Protein AF-A0A8E1W7C4-F1 (afdb_monomer)

Nearest PDB structures (foldseek):
  3hvq-assembly3_D  TM=4.058E-01  e=8.870E+00  Rattus norvegicus
  8el6-assembly1_C  TM=2.008E-01  e=8.870E+00  Hemiselmis andersenii

Sequence (54 aa):
PAKLAAHFRSARVVGEVDNRLGVPNASQHMPIWLLDGRIGSWAEIWPQLKDLKA

Radius of gyration: 13.34 Å; Cα contacts (8 Å, |Δi|>4): 57; chains: 1; bounding box: 24×20×35 Å

Foldseek 3Di:
DVLLVVFAVDKDFPFADDPVPPDDDPRGRPTDIDGHHGDDDCVVNVVSPVPDDD

pLDDT: mean 88.9, std 7.62, range [59.41, 96.19]

Mean predicted aligned error: 4.35 Å

Secondary structure (DSSP, 8-state):
-HHHHTTEEEEEEEEE---SS-S--TTTTPEEEEEEEE-S-HHHHHHHHTT---

Solvent-accessible surface area (backbone atoms only — not comparable to full-atom values): 3624 Å² total; per-residue (Å²): 112,76,75,57,60,76,40,22,76,39,77,45,75,78,49,54,42,73,89,85,72,91,63,97,52,99,59,56,68,39,73,37,71,50,73,41,63,67,65,72,55,66,84,73,50,46,83,77,48,77,81,66,78,131

Organism: NCBI:txid2576905

Structure (mmCIF, N/CA/C/O backbone):
data_AF-A0A8E1W7C4-F1
#
_entry.id   AF-A0A8E1W7C4-F1
#
loop_
_atom_site.group_PDB
_atom_site.id
_atom_site.type_symbol
_atom_site.label_at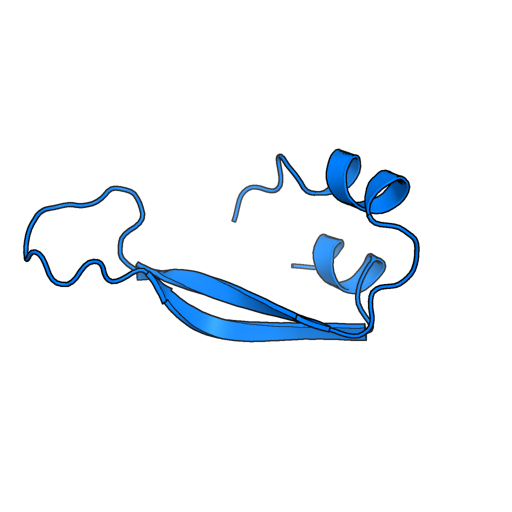om_id
_atom_site.label_alt_id
_atom_site.label_comp_id
_atom_site.label_asym_id
_atom_site.label_entity_id
_atom_site.label_seq_id
_atom_site.pdbx_PDB_ins_code
_atom_site.Cartn_x
_atom_site.Cartn_y
_atom_site.Cartn_z
_atom_site.occupancy
_atom_site.B_iso_or_equiv
_atom_site.auth_seq_id
_atom_site.auth_comp_id
_atom_site.auth_asym_id
_atom_site.auth_atom_id
_atom_site.pdbx_PDB_model_num
ATOM 1 N N . PRO A 1 1 ? -7.493 3.244 -6.142 1.00 63.69 1 PRO A N 1
ATOM 2 C CA . PRO A 1 1 ? -6.482 4.328 -6.170 1.00 63.69 1 PRO A CA 1
ATOM 3 C C . PRO A 1 1 ? -5.622 4.282 -7.450 1.00 63.69 1 PRO A C 1
ATOM 5 O O . PRO A 1 1 ? -4.589 3.619 -7.483 1.00 63.69 1 PRO A O 1
ATOM 8 N N . ALA A 1 2 ? -6.051 4.977 -8.510 1.00 70.06 2 ALA A N 1
ATOM 9 C CA . ALA A 1 2 ? -5.373 4.974 -9.815 1.00 70.06 2 ALA A CA 1
ATOM 10 C C . ALA A 1 2 ? -3.877 5.347 -9.738 1.00 70.06 2 ALA A C 1
ATOM 12 O O . ALA A 1 2 ? -3.066 4.783 -10.463 1.00 70.06 2 ALA A O 1
ATOM 13 N N . LYS A 1 3 ? -3.496 6.221 -8.793 1.00 79.12 3 LYS A N 1
ATOM 14 C CA . LYS A 1 3 ? -2.092 6.596 -8.557 1.00 79.12 3 LYS A CA 1
ATOM 15 C C . LYS A 1 3 ? -1.212 5.430 -8.093 1.00 79.12 3 LYS A C 1
ATOM 17 O O . LYS A 1 3 ? -0.072 5.341 -8.517 1.00 79.12 3 LYS A O 1
ATOM 22 N N . LEU A 1 4 ? -1.726 4.512 -7.271 1.00 84.69 4 LEU A N 1
ATOM 23 C CA . LEU A 1 4 ? -0.952 3.339 -6.839 1.00 84.69 4 LEU A CA 1
ATOM 24 C C . LEU A 1 4 ? -0.767 2.339 -7.991 1.00 84.69 4 LEU A C 1
ATOM 26 O O . LEU A 1 4 ? 0.310 1.773 -8.142 1.00 84.69 4 LEU A O 1
ATOM 30 N N . ALA A 1 5 ? -1.772 2.181 -8.857 1.00 82.31 5 ALA 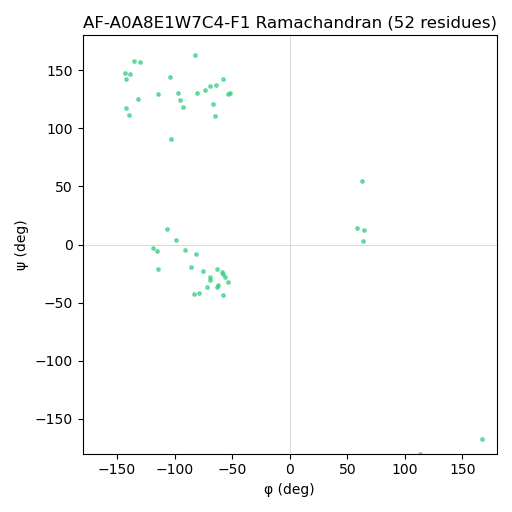A N 1
ATOM 31 C CA . ALA A 1 5 ? -1.698 1.267 -9.999 1.00 82.31 5 ALA A CA 1
A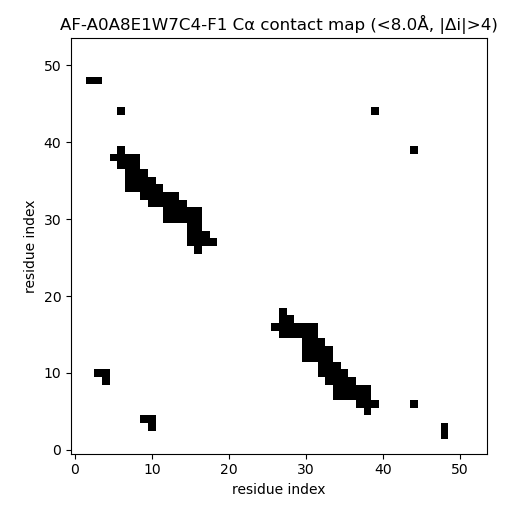TOM 32 C C . ALA A 1 5 ? -0.611 1.646 -11.028 1.00 82.31 5 ALA A C 1
ATOM 34 O O . ALA A 1 5 ? -0.162 0.789 -11.781 1.00 82.31 5 ALA A O 1
ATOM 35 N N . ALA A 1 6 ? -0.157 2.905 -11.048 1.00 88.12 6 ALA A N 1
ATOM 36 C CA . ALA A 1 6 ? 0.909 3.357 -11.943 1.00 88.12 6 ALA A CA 1
ATOM 37 C C . ALA A 1 6 ? 2.317 2.907 -11.506 1.00 88.12 6 ALA A C 1
ATOM 39 O O . ALA A 1 6 ? 3.225 2.843 -12.330 1.00 88.12 6 ALA A O 1
ATOM 40 N N . HIS A 1 7 ? 2.509 2.598 -10.220 1.00 92.44 7 HIS A N 1
ATOM 41 C CA . HIS A 1 7 ? 3.832 2.320 -9.643 1.00 92.44 7 HIS A CA 1
ATOM 42 C C . HIS A 1 7 ? 3.996 0.878 -9.149 1.00 92.44 7 HIS A C 1
ATOM 44 O O . HIS A 1 7 ? 5.090 0.490 -8.736 1.00 92.44 7 HIS A O 1
ATOM 50 N N . PHE A 1 8 ? 2.928 0.077 -9.184 1.00 94.12 8 PHE A N 1
ATOM 51 C CA . PHE A 1 8 ? 2.907 -1.288 -8.664 1.00 94.12 8 PHE A CA 1
ATOM 52 C C . PHE A 1 8 ? 2.072 -2.196 -9.560 1.00 94.12 8 PHE A C 1
ATOM 54 O O . PHE A 1 8 ? 1.019 -1.799 -10.055 1.00 94.12 8 PHE A O 1
ATOM 61 N N . ARG A 1 9 ? 2.515 -3.445 -9.725 1.00 94.44 9 ARG A N 1
ATOM 62 C CA . ARG A 1 9 ? 1.761 -4.471 -10.460 1.00 94.44 9 ARG A CA 1
ATOM 63 C C . ARG A 1 9 ? 0.498 -4.902 -9.728 1.00 94.44 9 ARG A C 1
ATOM 65 O O . ARG A 1 9 ? -0.450 -5.340 -10.371 1.00 94.44 9 ARG A O 1
ATOM 72 N N . SER A 1 10 ? 0.484 -4.802 -8.401 1.00 92.88 10 SER A N 1
ATOM 73 C CA . SER A 1 10 ? -0.713 -5.071 -7.613 1.00 92.88 10 SER A CA 1
ATOM 74 C C . SER A 1 10 ? -0.835 -4.132 -6.419 1.00 92.88 10 SER A C 1
ATOM 76 O O . SER A 1 10 ? 0.162 -3.707 -5.831 1.00 92.88 10 SER A O 1
ATOM 78 N N . ALA A 1 11 ? -2.081 -3.820 -6.071 1.00 92.00 11 ALA A N 1
ATOM 79 C CA . ALA A 1 11 ? -2.446 -3.073 -4.879 1.00 92.00 11 ALA A CA 1
ATOM 80 C C . ALA A 1 11 ? -3.739 -3.666 -4.317 1.00 92.00 11 ALA A C 1
ATOM 82 O O . ALA A 1 11 ?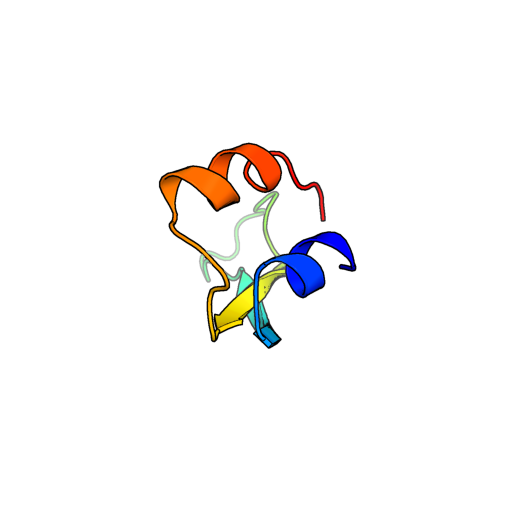 -4.771 -3.647 -4.991 1.00 92.00 11 ALA A O 1
ATOM 83 N N . ARG A 1 12 ? -3.693 -4.198 -3.095 1.00 92.19 12 ARG A N 1
ATOM 84 C CA . ARG A 1 12 ? -4.864 -4.793 -2.436 1.00 92.19 12 ARG A CA 1
ATOM 85 C C . ARG A 1 12 ? -4.923 -4.425 -0.964 1.00 92.19 12 ARG A C 1
ATOM 87 O O . ARG A 1 12 ? -3.888 -4.326 -0.311 1.00 92.19 12 ARG A O 1
ATOM 94 N N . VAL A 1 13 ? -6.133 -4.272 -0.442 1.00 93.38 13 VAL A N 1
ATOM 95 C CA . VAL A 1 13 ? -6.349 -4.128 1.000 1.00 93.38 13 VAL A CA 1
ATOM 96 C C . VAL A 1 13 ? -6.141 -5.490 1.657 1.00 93.38 13 VAL A C 1
ATOM 98 O O . VAL A 1 13 ? -6.620 -6.508 1.154 1.00 93.38 13 VAL A O 1
ATOM 101 N N . VAL A 1 14 ? -5.381 -5.520 2.748 1.00 96.19 14 VAL A N 1
ATOM 102 C CA . VAL A 1 14 ? -5.074 -6.749 3.506 1.00 96.19 14 VAL A CA 1
ATOM 103 C C . VAL A 1 14 ? -5.573 -6.706 4.943 1.00 96.19 14 VAL A C 1
ATOM 105 O O . VAL A 1 14 ? -5.447 -7.688 5.666 1.00 96.19 14 VAL A O 1
ATOM 108 N N . GLY A 1 15 ? -6.147 -5.577 5.342 1.00 94.94 15 GLY A N 1
ATOM 109 C CA . GLY A 1 15 ? -6.719 -5.367 6.655 1.00 94.94 15 GLY A CA 1
ATOM 110 C C . GLY A 1 15 ? -6.993 -3.893 6.888 1.00 94.94 15 GLY A C 1
ATOM 111 O O . GLY A 1 15 ? -6.914 -3.073 5.971 1.00 94.94 15 GLY A O 1
ATOM 112 N N . GLU A 1 16 ? -7.266 -3.573 8.139 1.00 95.06 16 GLU A N 1
ATOM 113 C CA . GLU A 1 16 ? -7.494 -2.220 8.615 1.00 95.06 16 GLU A CA 1
ATOM 114 C C . GLU A 1 16 ? -6.637 -1.967 9.851 1.00 95.06 16 GLU A C 1
ATOM 116 O O . GLU A 1 16 ? -6.212 -2.899 10.540 1.00 95.06 16 GLU A O 1
ATOM 121 N N . VAL A 1 17 ? -6.370 -0.697 10.127 1.00 92.69 17 VAL A N 1
ATOM 122 C CA . VAL A 1 17 ? -5.680 -0.283 11.343 1.00 92.69 17 VAL A CA 1
ATOM 123 C C . VAL A 1 17 ? -6.567 -0.566 12.553 1.00 92.69 17 VAL A C 1
ATOM 125 O O . VAL A 1 17 ? -7.654 -0.003 12.690 1.00 92.69 17 VAL A O 1
ATOM 128 N N . ASP A 1 18 ? -6.040 -1.393 13.454 1.00 92.19 18 ASP A N 1
ATOM 129 C CA . ASP A 1 18 ? -6.596 -1.645 14.777 1.00 92.19 18 ASP A CA 1
ATOM 130 C C . ASP A 1 18 ? -5.464 -1.736 15.809 1.00 92.19 18 ASP A C 1
ATOM 132 O O . ASP A 1 18 ? -4.656 -2.668 15.790 1.00 92.19 18 ASP A O 1
ATOM 136 N N . ASN A 1 19 ? -5.390 -0.749 16.709 1.00 87.25 19 ASN A N 1
ATOM 137 C CA . ASN A 1 19 ? -4.387 -0.737 17.777 1.00 87.25 19 ASN A CA 1
ATOM 138 C C . ASN A 1 19 ? -4.785 -1.612 18.979 1.00 87.25 19 ASN A C 1
ATOM 140 O O . ASN A 1 19 ? -3.953 -1.817 19.859 1.00 87.25 19 ASN A O 1
ATOM 144 N N . ARG A 1 20 ? -6.022 -2.137 19.015 1.00 90.31 20 ARG A N 1
ATOM 145 C CA . ARG A 1 20 ? -6.573 -3.007 20.072 1.00 90.31 20 ARG A CA 1
ATOM 146 C C . ARG A 1 20 ? -6.583 -2.408 21.478 1.00 90.31 20 ARG A C 1
ATOM 148 O O . ARG A 1 20 ? -6.776 -3.131 22.451 1.00 90.31 20 ARG A O 1
ATOM 155 N N . LEU 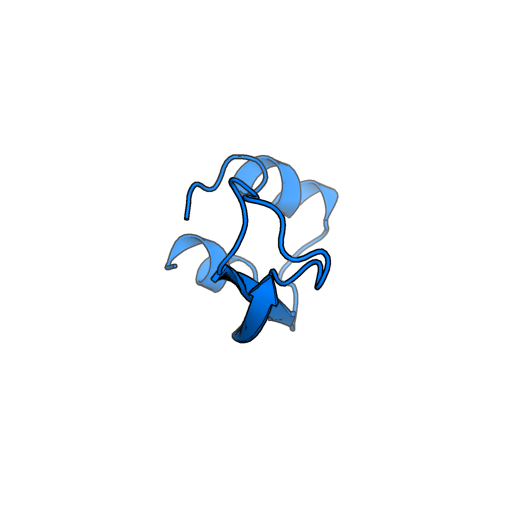A 1 21 ? -6.389 -1.099 21.604 1.00 89.62 21 LEU A N 1
ATOM 156 C CA . LEU A 1 21 ? -6.329 -0.420 22.899 1.00 89.62 21 LEU A CA 1
ATOM 157 C C . LEU A 1 21 ? -7.699 0.093 23.361 1.00 89.62 21 LEU A C 1
ATOM 159 O O . LEU A 1 21 ? -7.805 0.616 24.465 1.00 89.62 21 LEU A O 1
ATOM 163 N N . GLY A 1 22 ? -8.743 -0.032 22.533 1.00 85.38 22 GLY A N 1
ATOM 164 C CA . GLY A 1 22 ? -10.098 0.424 22.868 1.00 85.38 22 GLY A CA 1
ATOM 165 C C . GLY A 1 22 ? -10.221 1.943 23.041 1.00 85.38 22 GLY A C 1
ATOM 166 O O . GLY A 1 22 ? -11.229 2.421 23.552 1.00 85.38 22 GLY A O 1
ATOM 167 N N . VAL A 1 23 ? -9.202 2.702 22.625 1.00 87.00 23 VAL A N 1
ATOM 168 C CA . VAL A 1 23 ? -9.175 4.167 22.682 1.00 87.00 23 VAL A CA 1
ATOM 169 C C . VAL A 1 23 ? -9.417 4.758 21.292 1.00 87.00 23 VAL A C 1
ATOM 171 O O . VAL A 1 23 ? -8.928 4.195 20.307 1.00 87.00 23 VAL A O 1
ATOM 174 N N . PRO A 1 24 ? -10.125 5.900 21.181 1.00 84.44 24 PRO A N 1
ATOM 175 C CA . PRO A 1 24 ? -10.293 6.590 19.909 1.00 84.44 24 PRO A CA 1
ATOM 176 C C . PRO A 1 24 ? -8.948 6.870 19.234 1.00 84.44 24 PRO A C 1
ATOM 178 O O . PRO A 1 24 ? -8.032 7.426 19.839 1.00 84.44 24 PRO A O 1
ATOM 181 N N . ASN A 1 25 ? -8.845 6.496 17.963 1.00 85.12 25 ASN A N 1
ATOM 182 C CA . ASN A 1 25 ? -7.661 6.690 17.140 1.00 85.12 25 ASN A CA 1
ATOM 183 C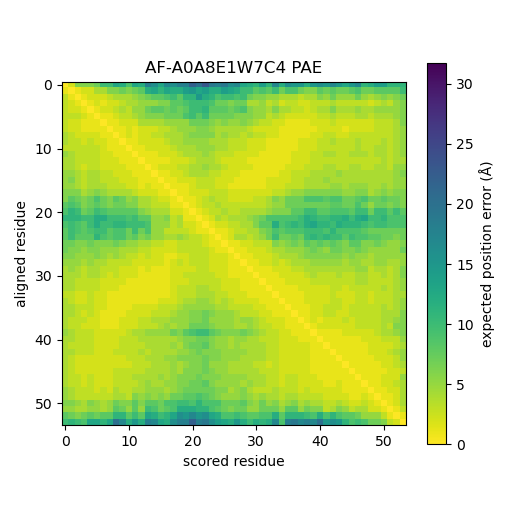 C . ASN A 1 25 ? -8.104 7.294 15.806 1.00 85.12 25 ASN A C 1
ATOM 185 O O . ASN A 1 25 ? -8.952 6.724 15.124 1.00 85.12 25 ASN A O 1
ATOM 189 N N . ALA A 1 26 ? -7.524 8.438 15.437 1.00 89.06 26 ALA A N 1
ATOM 190 C CA . ALA A 1 26 ? -7.850 9.133 14.191 1.00 89.06 26 ALA A CA 1
ATOM 191 C C . ALA A 1 26 ? -7.612 8.265 12.943 1.00 89.06 26 ALA A C 1
ATOM 193 O O . ALA A 1 26 ? -8.238 8.491 11.913 1.00 89.06 26 ALA A O 1
ATOM 194 N N . SER A 1 27 ? -6.738 7.264 13.054 1.00 89.44 27 SER A N 1
ATOM 195 C CA . SER A 1 27 ? -6.429 6.319 11.985 1.00 89.44 27 SER A CA 1
ATOM 196 C C . SER A 1 27 ? -7.167 4.982 12.101 1.00 89.44 27 SER A C 1
ATOM 198 O O . SER A 1 27 ? -6.891 4.086 11.308 1.00 89.44 27 SER A O 1
ATOM 200 N N . GLN A 1 28 ? -8.060 4.793 13.080 1.00 93.19 28 GLN A N 1
ATOM 201 C CA . GLN A 1 28 ? -8.814 3.541 13.234 1.00 93.19 28 GLN A CA 1
ATOM 202 C C . GLN A 1 28 ? -9.611 3.233 11.957 1.00 93.19 28 GLN A C 1
ATOM 204 O O . GLN A 1 28 ? -10.141 4.146 11.326 1.00 93.19 28 GLN A O 1
ATOM 209 N N . HIS A 1 29 ? -9.700 1.953 11.581 1.00 91.81 29 HIS A N 1
ATOM 210 C CA . HIS A 1 29 ? -10.395 1.478 10.373 1.00 91.81 29 HIS A CA 1
ATOM 211 C C . HIS A 1 29 ? -9.799 1.958 9.042 1.00 91.81 29 HIS A C 1
ATOM 213 O O . HIS A 1 29 ? -10.316 1.629 7.975 1.00 91.81 29 HIS A O 1
ATOM 219 N N . MET A 1 30 ? -8.684 2.698 9.055 1.00 91.94 30 MET A N 1
ATOM 220 C CA . MET A 1 30 ? -8.000 3.035 7.811 1.00 91.94 30 MET A CA 1
ATOM 221 C C . MET A 1 30 ? -7.471 1.761 7.137 1.00 91.94 30 MET A C 1
ATOM 223 O O . MET A 1 30 ? -6.891 0.906 7.813 1.00 91.94 30 MET A O 1
ATOM 227 N N . PRO A 1 31 ? -7.615 1.626 5.809 1.00 92.06 31 PRO A N 1
ATOM 228 C CA . PRO A 1 31 ? -7.201 0.425 5.099 1.00 92.06 31 PRO A CA 1
ATOM 229 C C . PRO A 1 31 ? -5.676 0.279 5.074 1.00 92.06 31 PRO A C 1
ATOM 231 O O . PRO A 1 31 ? -4.943 1.216 4.752 1.00 92.06 31 PRO A O 1
ATOM 234 N N . ILE A 1 32 ? -5.201 -0.939 5.324 1.00 91.25 32 ILE A N 1
ATOM 235 C CA . ILE A 1 32 ? -3.807 -1.339 5.135 1.00 91.25 32 ILE A CA 1
ATOM 236 C C . ILE A 1 32 ? -3.668 -1.921 3.730 1.00 91.25 32 ILE A C 1
ATOM 238 O O . ILE A 1 32 ? -4.275 -2.942 3.399 1.00 91.25 32 ILE A O 1
ATOM 242 N N . TRP A 1 33 ? -2.844 -1.281 2.903 1.00 91.44 33 TRP A N 1
ATOM 243 C CA . TRP A 1 33 ? -2.581 -1.704 1.531 1.00 91.44 33 TRP A CA 1
ATOM 244 C C . TRP A 1 33 ? -1.295 -2.525 1.440 1.00 91.44 33 TRP A C 1
ATOM 246 O O . TRP A 1 33 ? -0.240 -2.084 1.892 1.00 91.44 33 TRP A O 1
ATOM 256 N N . LEU A 1 34 ? -1.365 -3.685 0.786 1.00 92.69 34 LEU A N 1
ATOM 257 C CA . LEU A 1 34 ? -0.193 -4.396 0.288 1.00 92.69 34 LEU A CA 1
ATOM 258 C C . LEU A 1 34 ? 0.024 -4.033 -1.179 1.00 92.69 34 LEU A C 1
ATOM 260 O O . LEU A 1 34 ? -0.874 -4.206 -2.011 1.00 92.69 34 LEU A O 1
ATOM 264 N N . LEU A 1 35 ? 1.228 -3.551 -1.472 1.00 92.81 35 LEU A N 1
ATOM 265 C CA . LEU A 1 35 ? 1.673 -3.163 -2.803 1.00 92.81 35 LEU A CA 1
ATOM 266 C C . LEU A 1 35 ? 2.799 -4.105 -3.232 1.00 92.81 35 LEU A C 1
ATOM 268 O O . LEU A 1 35 ? 3.750 -4.296 -2.476 1.00 92.81 35 LEU A O 1
ATOM 272 N N . ASP A 1 36 ? 2.696 -4.682 -4.427 1.00 93.44 36 ASP A N 1
ATOM 273 C CA . ASP A 1 36 ? 3.672 -5.654 -4.936 1.00 93.44 36 ASP A CA 1
ATOM 274 C C . ASP A 1 36 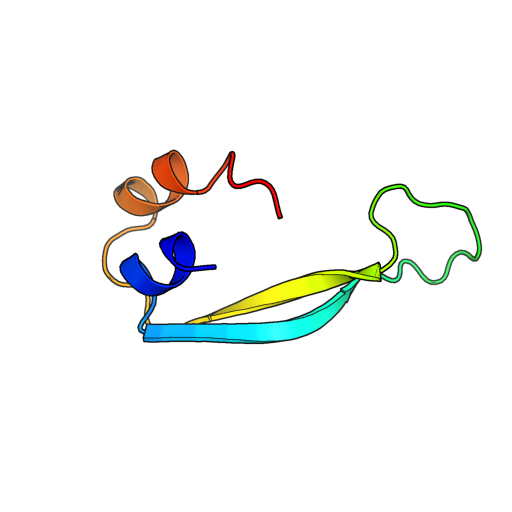? 4.056 -5.365 -6.394 1.00 93.44 36 ASP A C 1
ATOM 276 O O . ASP A 1 36 ? 3.325 -4.707 -7.142 1.00 93.44 36 ASP A O 1
ATOM 280 N N . GLY A 1 37 ? 5.224 -5.857 -6.804 1.00 94.75 37 GLY A N 1
ATOM 281 C CA . GLY A 1 37 ? 5.780 -5.675 -8.136 1.00 94.75 37 GLY A CA 1
ATOM 282 C C . GLY A 1 37 ? 6.051 -4.206 -8.426 1.00 94.75 37 GLY A C 1
ATOM 283 O O . GLY A 1 37 ? 5.533 -3.667 -9.401 1.00 94.75 37 GLY A O 1
ATOM 284 N N . ARG A 1 38 ? 6.826 -3.551 -7.556 1.00 94.44 38 ARG A N 1
ATOM 285 C CA . ARG A 1 38 ? 7.224 -2.147 -7.705 1.00 94.44 38 ARG A CA 1
ATOM 286 C C . ARG A 1 38 ? 7.836 -1.888 -9.089 1.00 94.44 38 ARG A C 1
ATOM 288 O O . ARG A 1 38 ? 8.749 -2.599 -9.508 1.00 94.44 38 ARG A O 1
ATOM 295 N N . ILE A 1 39 ? 7.353 -0.854 -9.771 1.00 94.56 39 ILE A N 1
ATOM 296 C CA . ILE A 1 39 ? 7.818 -0.414 -11.090 1.00 94.56 39 ILE A CA 1
ATOM 297 C C . ILE A 1 39 ? 8.696 0.825 -10.892 1.00 94.56 39 ILE A C 1
ATOM 299 O O . ILE A 1 39 ? 8.196 1.946 -10.849 1.00 94.56 39 ILE A O 1
ATOM 303 N N . GLY A 1 40 ? 10.001 0.602 -10.723 1.00 92.94 40 GLY A N 1
ATOM 304 C CA . GLY A 1 40 ? 10.993 1.644 -10.435 1.00 92.94 40 GLY A CA 1
ATOM 305 C C . GLY A 1 40 ? 11.616 1.531 -9.040 1.00 92.94 40 GLY A C 1
ATOM 306 O O . GLY A 1 40 ? 11.325 0.617 -8.255 1.00 92.94 40 GLY A O 1
ATOM 307 N N . SER A 1 41 ? 12.520 2.453 -8.731 1.00 94.38 41 SER A N 1
ATOM 308 C CA . SER A 1 41 ? 13.172 2.557 -7.428 1.00 94.38 41 SER A CA 1
ATOM 309 C C . SER A 1 41 ? 12.302 3.300 -6.413 1.00 94.38 41 SER A C 1
ATOM 311 O O . SER A 1 41 ? 11.367 4.028 -6.749 1.00 94.38 41 SER A O 1
ATOM 313 N N . TRP A 1 42 ? 12.624 3.148 -5.127 1.00 92.06 42 TRP A N 1
ATOM 314 C CA . TRP A 1 42 ? 11.896 3.869 -4.082 1.00 92.06 42 TRP A CA 1
ATOM 315 C C . TRP A 1 42 ? 12.161 5.373 -4.087 1.00 92.06 42 TRP A C 1
ATOM 317 O O . TRP A 1 42 ? 11.257 6.145 -3.781 1.00 92.06 42 TRP A O 1
ATOM 327 N N . ALA A 1 43 ? 13.361 5.783 -4.504 1.00 95.12 43 ALA A N 1
ATOM 328 C CA . ALA A 1 43 ? 13.722 7.188 -4.646 1.00 95.12 43 ALA A CA 1
ATOM 329 C C . ALA A 1 43 ? 12.853 7.909 -5.692 1.00 95.12 43 ALA A C 1
ATOM 331 O O . ALA A 1 43 ? 12.499 9.067 -5.495 1.00 95.12 43 ALA A O 1
ATOM 332 N N . GLU A 1 44 ? 12.463 7.216 -6.766 1.00 93.12 44 GLU A N 1
ATOM 333 C CA . GLU A 1 44 ? 11.595 7.767 -7.814 1.00 93.12 44 GLU A CA 1
ATOM 334 C C . GLU A 1 44 ? 10.120 7.787 -7.395 1.00 93.12 44 GLU A C 1
ATOM 336 O O . GLU A 1 44 ? 9.400 8.749 -7.663 1.00 93.12 44 GLU A O 1
ATOM 341 N N . ILE A 1 45 ? 9.654 6.720 -6.742 1.00 92.44 45 ILE A N 1
ATOM 342 C CA . ILE A 1 45 ? 8.226 6.510 -6.469 1.00 92.44 45 ILE A CA 1
ATOM 343 C C . ILE A 1 45 ? 7.764 7.269 -5.222 1.00 92.44 45 ILE A C 1
ATOM 345 O O . ILE A 1 45 ? 6.695 7.880 -5.228 1.00 92.44 45 ILE A O 1
ATOM 349 N N . TRP A 1 46 ? 8.549 7.252 -4.143 1.00 91.00 46 TRP A N 1
ATOM 350 C CA . TRP A 1 46 ? 8.117 7.780 -2.846 1.00 91.00 46 TRP A CA 1
ATOM 351 C C . TRP A 1 46 ? 7.705 9.264 -2.870 1.00 91.00 46 TRP A C 1
ATOM 353 O O . TRP A 1 46 ? 6.636 9.579 -2.337 1.00 91.00 46 TRP A O 1
ATOM 363 N N . PRO A 1 47 ? 8.441 10.182 -3.533 1.00 93.31 47 PRO A N 1
ATOM 364 C CA . PRO A 1 47 ? 8.042 11.589 -3.614 1.00 93.31 47 PRO A CA 1
ATOM 365 C C . PRO A 1 47 ? 6.661 11.822 -4.240 1.00 93.31 47 PRO A C 1
ATOM 367 O O . PRO A 1 47 ? 6.029 12.829 -3.936 1.00 93.31 47 PRO A O 1
ATOM 370 N N . GLN A 1 48 ? 6.185 10.903 -5.086 1.00 90.62 48 GLN A N 1
ATOM 371 C CA . GLN A 1 48 ? 4.899 11.003 -5.787 1.00 90.62 48 GLN A CA 1
ATOM 372 C C . GLN A 1 48 ? 3.720 10.485 -4.946 1.00 90.62 48 GLN A C 1
ATOM 374 O O . GLN A 1 48 ? 2.564 10.807 -5.230 1.00 90.62 48 GLN A O 1
ATOM 379 N N . LEU A 1 49 ? 4.005 9.672 -3.922 1.00 88.88 49 LEU A N 1
ATOM 380 C CA . LEU A 1 49 ? 3.001 8.953 -3.135 1.00 88.88 49 LEU A CA 1
ATOM 381 C C . LEU A 1 49 ? 2.905 9.396 -1.675 1.00 88.88 49 LEU A C 1
ATOM 383 O O . LEU A 1 49 ? 1.869 9.163 -1.060 1.00 88.88 49 LEU A O 1
ATOM 387 N N . LYS A 1 50 ? 3.939 10.032 -1.118 1.00 87.38 50 LYS A N 1
ATOM 388 C CA . LYS A 1 50 ? 4.008 10.394 0.311 1.00 87.38 50 LYS A CA 1
ATOM 389 C C . LYS A 1 50 ? 2.836 11.252 0.816 1.00 87.38 50 LYS A C 1
ATOM 391 O O . LYS A 1 50 ? 2.477 11.152 1.981 1.00 87.38 50 LYS A O 1
ATOM 396 N N . ASP A 1 51 ? 2.230 12.045 -0.070 1.00 86.38 51 ASP A N 1
ATOM 397 C CA . ASP A 1 51 ? 1.115 12.949 0.245 1.00 86.38 51 ASP A CA 1
ATOM 398 C C . ASP A 1 51 ? -0.228 12.436 -0.312 1.00 86.38 51 ASP A C 1
ATOM 400 O O . ASP A 1 51 ? -1.207 13.182 -0.406 1.00 86.38 51 ASP A O 1
ATOM 404 N N . LEU A 1 52 ? -0.286 11.167 -0.737 1.00 81.00 52 LEU A N 1
ATOM 405 C CA . LEU A 1 52 ? -1.513 10.550 -1.225 1.00 81.00 52 LEU A CA 1
ATOM 406 C C . LEU A 1 52 ? -2.532 10.474 -0.081 1.00 81.00 52 LEU A C 1
ATOM 408 O O . LEU A 1 52 ? -2.378 9.693 0.854 1.00 81.00 52 LEU A O 1
ATOM 412 N N . LYS A 1 53 ? -3.594 11.274 -0.182 1.00 70.19 53 LYS A N 1
ATOM 413 C CA . LYS A 1 53 ? -4.748 11.183 0.715 1.00 70.19 53 LYS A CA 1
ATOM 414 C C . LYS A 1 53 ? -5.652 10.036 0.258 1.00 70.19 53 LYS A C 1
ATOM 416 O O . LYS A 1 53 ? -5.931 9.927 -0.940 1.00 70.19 53 LYS A O 1
ATOM 421 N N . ALA A 1 54 ? -6.018 9.173 1.205 1.00 59.41 54 ALA A N 1
ATOM 422 C CA . ALA A 1 54 ? -6.976 8.086 1.019 1.00 59.41 54 ALA A CA 1
ATOM 423 C C . ALA A 1 54 ? -8.410 8.621 0.950 1.00 59.41 54 ALA A C 1
ATOM 425 O O . ALA A 1 54 ? -8.681 9.637 1.631 1.00 59.41 54 ALA A O 1
#

=== Feature glossary ===
The record interleaves many kinds of information about one protein. Here is each kind framed as the question it answers.

Q: What does the local fold look like, residue by residue?
A: A 3Di character summarizes, for each residue, the relative orientation of the Cα frame of its nearest spatial neighbor. Because it encodes fold topology rather than chemistry, 3Di alignments detect remote structural similarity that sequence alignment misses.

Q: Which residues are in helices, strands, or loops?
A: Secondary structure is the local, repeating backbone conformation. DSSP classifies it into eight states by reading the hydrogen-bond network: three helix types (H, G, I), two β types (E, B), two non-regular types (T, S), and unstructured coil (-).

Q: How big and how compact is the whole molecule?
A: Three whole-structure scalars: the radius of gyration (RMS distance of Cα from centroid, in Å), the count of Cα–Cα contacts (pairs closer than 8 Å and separated by more than four residues in sequence — i.e. tertiary, not local, contacts), and the bounding-box dimensions. Together they distinguish compact globular folds from extended fibres or disordered chains.

Q: How confident is the AlphaFold model at each residue?
A: For AlphaFold models, the B-factor field carries pLDDT — the model's own estimate of local accuracy on a 0–100 scale. Regions with pLDDT<50 should be treated as essentially unmodeled; they often correspond to intrinsically disordered segments.

Q: What family and function is it annotated with?
A: Functional annotations link the protein to curated databases. InterPro entries identify conserved domains and families by matching the sequence against member-database signatures (Pfam, PROSITE, CDD, …). Gene Ontology (GO) terms describe molecular 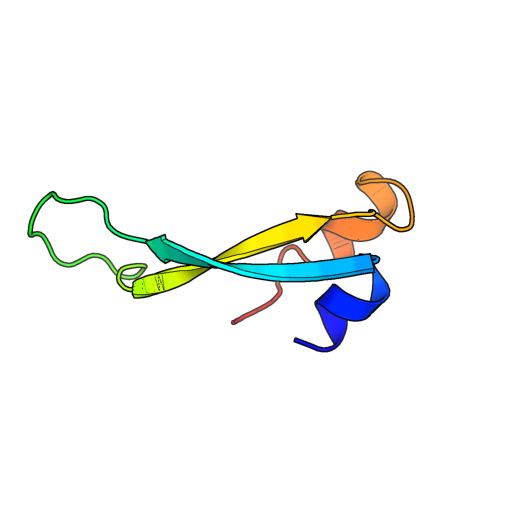function, biological process, and cellular component in a controlled vocabulary. CATH places the structure in a hierarchical fold classification (Class/Architecture/Topology/Homologous-superfamily). The organism is the source species.

Q: What known structures does this most resemble?
A: Nearest PDB neighbors are the top structural matches found by Foldseek when searching this structure against the entire Protein Data Bank. Each hit reports a TM-score (0 to 1; >0.5 almost always implies the same fold) and an E-value. These are *structural* homologs — they may share no detectable sequence similarity.

Q: Which residues are buried vs exposed?
A: Solvent-accessible surface area (SASA) is the area in Å² traced out by the centre of a 1.4 Å probe sphere (a water molecule) rolled over the protein's van der Waals surface (Shrake–Rupley / Lee–Richards construction). Buried residues have near-zero SASA; fully exposed residues can exceed 200 Å². The total SASA scales roughly with the number of surface residues.

Q: What are the backbone torsion angles?
A: φ (phi) and ψ (psi) are the two rotatable backbone dihedrals per residue: φ is the C(i-1)–N–Cα–C torsion, ψ is the N–Cα–C–N(i+1) torsion, both in degrees on (−180°, 180°]. α-helical residues cluster near (−60°, −45°); β-strand residues near (−120°, +130°). A Ramachandran plot is simply a scatter of (φ, ψ) for every residue.

Q: Are the domains correctly placed relative to each other?
A: Predicted aligned error is AlphaFold's pairwise confidence. Unlike pLDDT (per-residue), PAE is per-residue-pair and captures whether two parts of the structure are correctly placed relative to each other. Units are ångströms of expected positional error.

Q: What if only a Cα trace is available?
A: P-SEA three-state annotation labels each residue as helix, strand, or coil based purely on the geometry of the Cα trace. It serves as a fallback when the full backbone (and thus DSSP) is unavailable.

Q: What is the amino-acid chain?
A: This is the polypeptide sequence — one letter per residue, N-terminus first. Length ranges from a few dozen residues for small domains to over a thousand for large multi-domain proteins.

Q: What do the rendered images show?
A: The six renders are orthographic views along the three Cartesian axes in both directions. Representation (cartoon, sticks, or surface) and color scheme (sequence-rainbow or by-chain) vary across proteins so the training set covers all the common visualization conventions.

Q: What do the diagnostic plots show?
A: Plot images: a contact map (which residues are close in 3D, as an N×N binary image), a Ramachandran scatter (backbone torsion angles, revealing secondary-structure co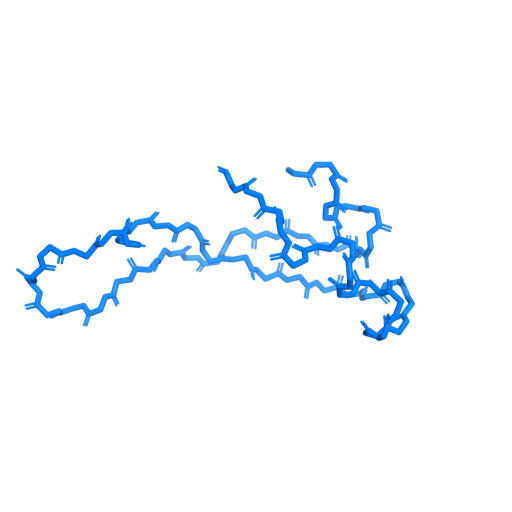mposition at a glance), and — for AlphaFold structures — a PAE heatmap (pairwise prediction confidence).

Q: How mobile is each atom in the crystal?
A: B-factor (Debye–Waller factor) reflects atomic displacement in the crystal lattice. It is an experimental observable (units Å²), not a prediction; low values mean the atom is pinned down, high values mean it moves or is heterogeneous across the crystal.

Q: Where is each backbone atom in 3D?
A: The mmCIF table is the protein's shape written out atom by atom. For each backbone N, Cα, C, and carbonyl O, it records an (x, y, z) coordinate triple in Å plus the residue type, chain letter, and residue number.